Protein AF-A0A091L9E6-F1 (afdb_monomer_lite)

Organism: Cathartes aura (NCBI:txid43455)

Radius of gyration: 18.53 Å; chains: 1; bounding box: 41×31×50 Å

pLDDT: mean 89.48, std 9.07, range [53.62, 97.25]

Foldseek 3Di:
DDLDWDDPDLQDTDGDLVNQQPPVNCVVSVAQEDEAADQDRDGHPPPSYHYDYNHDDPDPPDPPVVCPVVVVVVSVVSVVVSVPDVVVLVVQLVCCCPPVVDDSVVSNVVD

Secondary structure (DSSP, 8-state):
----EEESSSS-EEE-TTGGG-HHHHHHTT--EEEE-SSSPPPPS-TT-EEEE----S-TTS--GGGHHHHHHHHHHHHHHHT--THHHHHHHHHHHHHH---HHHHHHT-

Sequence (111 aa):
PMLQLCKVTASLLISNARAARNEDLLAREGVTFCVNVTRQQPFPGLQQVRGIRVPVFDDPAEDLYRYFEQCSDAIEEAVKSARGSHLLPAICTAYLMKHRKLPLKDAFEVL

Structure (mmCIF, N/CA/C/O backbone):
data_AF-A0A091L9E6-F1
#
_entry.id   AF-A0A091L9E6-F1
#
loop_
_atom_site.group_PDB
_atom_site.id
_atom_site.type_symbol
_atom_site.label_atom_id
_atom_site.label_alt_id
_atom_site.label_comp_id
_atom_site.label_asym_id
_atom_site.label_entity_id
_atom_site.label_seq_id
_atom_site.pdbx_PDB_ins_code
_atom_site.Cartn_x
_atom_site.Cartn_y
_atom_site.Cartn_z
_atom_site.occupancy
_atom_site.B_iso_or_equiv
_atom_site.auth_seq_id
_atom_site.auth_comp_id
_atom_site.auth_asym_id
_atom_site.auth_atom_id
_atom_site.pdbx_PDB_model_num
ATOM 1 N N . PRO A 1 1 ? 10.256 -20.779 -3.878 1.00 53.62 1 PRO A N 1
ATOM 2 C CA . PRO A 1 1 ? 10.263 -19.361 -3.442 1.00 53.62 1 PRO A CA 1
ATOM 3 C C . PRO A 1 1 ? 9.013 -19.033 -2.612 1.00 53.62 1 PRO A C 1
ATOM 5 O O . PRO A 1 1 ? 7.899 -19.270 -3.075 1.00 53.62 1 PRO A O 1
ATOM 8 N N . MET A 1 2 ? 9.206 -18.574 -1.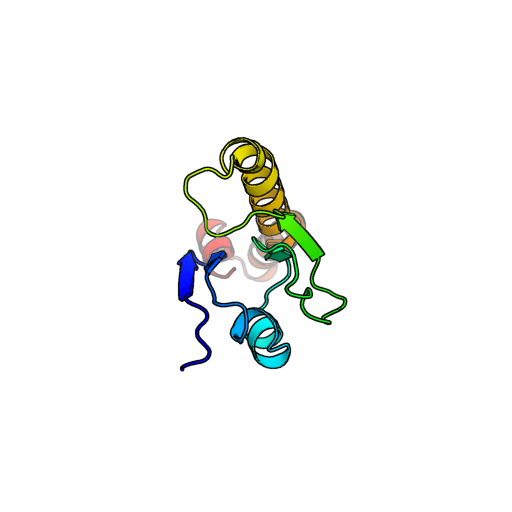375 1.00 55.84 2 MET A N 1
ATOM 9 C CA . MET A 1 2 ? 8.133 -18.345 -0.401 1.00 55.84 2 MET A CA 1
ATOM 10 C C . MET A 1 2 ? 7.176 -17.224 -0.846 1.00 55.84 2 MET A C 1
ATOM 12 O O . MET A 1 2 ? 7.591 -16.213 -1.415 1.00 55.84 2 MET A O 1
ATOM 16 N N . LEU A 1 3 ? 5.879 -17.425 -0.603 1.00 66.56 3 LEU A N 1
ATOM 17 C CA . LEU A 1 3 ? 4.857 -16.379 -0.668 1.00 66.56 3 LEU A CA 1
ATOM 18 C C . LEU A 1 3 ? 5.048 -15.491 0.563 1.00 66.56 3 LEU A C 1
ATOM 20 O O . LEU A 1 3 ? 4.734 -15.924 1.668 1.00 66.56 3 LEU A O 1
ATOM 24 N N . GLN A 1 4 ? 5.606 -14.294 0.394 1.00 80.38 4 GLN A N 1
ATOM 25 C CA . GLN A 1 4 ? 5.915 -13.419 1.520 1.00 80.38 4 GLN A CA 1
ATOM 26 C C . GLN A 1 4 ? 5.322 -12.028 1.299 1.00 80.38 4 GLN A C 1
ATOM 28 O O . GLN A 1 4 ? 5.623 -11.360 0.307 1.00 80.38 4 GLN A O 1
ATOM 33 N N . LEU A 1 5 ? 4.471 -11.625 2.242 1.00 88.56 5 LEU A N 1
ATOM 34 C CA . LEU A 1 5 ? 4.166 -10.232 2.538 1.00 88.56 5 LEU A CA 1
ATOM 35 C C . LEU A 1 5 ? 5.045 -9.830 3.727 1.00 88.56 5 LEU A C 1
ATOM 37 O O . LEU A 1 5 ? 5.012 -10.477 4.774 1.00 88.56 5 LEU A O 1
ATOM 41 N N . CYS A 1 6 ? 5.844 -8.786 3.562 1.00 93.50 6 CYS A N 1
ATOM 42 C CA . CYS A 1 6 ? 6.688 -8.215 4.603 1.00 93.50 6 CYS A CA 1
ATOM 43 C C . CYS A 1 6 ? 6.023 -6.954 5.148 1.00 93.50 6 CYS A C 1
ATOM 45 O O . CYS A 1 6 ? 5.760 -6.029 4.382 1.00 93.50 6 CYS A O 1
ATOM 47 N N . LYS A 1 7 ? 5.777 -6.892 6.459 1.00 93.62 7 LYS A N 1
ATOM 48 C CA . LYS A 1 7 ? 5.266 -5.680 7.115 1.00 93.62 7 LYS A CA 1
ATOM 49 C C . LYS A 1 7 ? 6.382 -4.642 7.209 1.00 93.62 7 LYS A C 1
ATOM 51 O O . LYS A 1 7 ? 7.433 -4.925 7.774 1.00 93.62 7 LYS A O 1
ATOM 56 N N . VAL A 1 8 ? 6.138 -3.458 6.656 1.00 94.44 8 VAL A N 1
ATOM 57 C CA . VAL A 1 8 ? 6.986 -2.266 6.824 1.00 94.44 8 VAL A CA 1
ATOM 58 C C . VAL A 1 8 ? 6.459 -1.433 7.987 1.00 94.44 8 VAL A C 1
ATOM 60 O O . VAL A 1 8 ? 7.222 -0.965 8.824 1.00 94.44 8 VAL A O 1
ATOM 63 N N . THR A 1 9 ? 5.134 -1.298 8.065 1.00 92.56 9 THR A N 1
ATOM 64 C CA . THR A 1 9 ? 4.410 -0.686 9.184 1.00 92.56 9 THR A CA 1
ATOM 65 C C . THR A 1 9 ? 3.159 -1.514 9.494 1.00 92.56 9 THR A C 1
ATOM 67 O O . THR A 1 9 ? 2.908 -2.538 8.856 1.00 92.56 9 THR A O 1
ATOM 70 N N . ALA A 1 10 ? 2.339 -1.069 10.450 1.00 89.44 10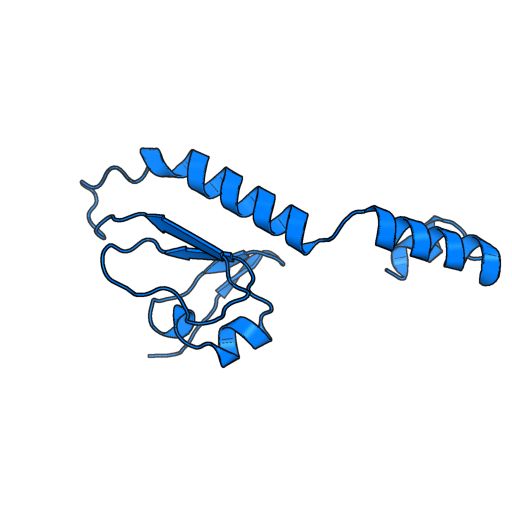 ALA A N 1
ATOM 71 C CA . ALA A 1 10 ? 1.050 -1.702 10.738 1.00 89.44 10 ALA A CA 1
ATOM 72 C C . ALA A 1 10 ? 0.074 -1.688 9.542 1.00 89.44 10 ALA A C 1
ATOM 74 O O . ALA A 1 10 ? -0.776 -2.568 9.449 1.00 89.44 10 ALA A O 1
ATOM 75 N N . SER A 1 11 ? 0.203 -0.717 8.629 1.00 92.19 11 SER A N 1
ATOM 76 C CA . SER A 1 11 ? -0.706 -0.524 7.486 1.00 92.19 11 SER A CA 1
ATOM 77 C C . SER A 1 11 ? -0.013 -0.621 6.121 1.00 92.19 11 SER A C 1
ATOM 79 O O . SER A 1 11 ? -0.662 -0.405 5.102 1.00 92.19 11 SER A O 1
ATOM 81 N N . LEU A 1 12 ? 1.288 -0.933 6.081 1.00 94.75 12 LEU A N 1
ATOM 82 C CA . LEU A 1 12 ? 2.075 -0.993 4.848 1.00 94.75 12 LEU A CA 1
ATOM 83 C C . LEU A 1 12 ? 2.830 -2.318 4.736 1.00 94.75 12 LEU A C 1
ATOM 85 O O . LEU A 1 12 ? 3.581 -2.702 5.637 1.00 94.75 12 LEU A O 1
ATOM 89 N N . LEU A 1 13 ? 2.656 -2.986 3.597 1.00 95.44 13 LEU A N 1
ATOM 90 C CA . LEU A 1 13 ? 3.251 -4.282 3.281 1.00 95.44 13 LEU A CA 1
ATOM 91 C C . LEU A 1 13 ? 4.024 -4.193 1.958 1.00 95.44 13 LEU A C 1
ATOM 93 O O . LEU A 1 13 ? 3.591 -3.516 1.029 1.00 95.44 13 LEU A O 1
ATOM 97 N N . ILE A 1 14 ? 5.130 -4.927 1.849 1.00 95.00 14 ILE A N 1
ATOM 98 C CA . ILE A 1 14 ? 5.884 -5.131 0.603 1.00 95.00 14 ILE A CA 1
ATOM 99 C C . ILE A 1 14 ? 5.823 -6.609 0.231 1.00 95.00 14 ILE A C 1
ATOM 101 O O . ILE A 1 14 ? 5.890 -7.480 1.097 1.00 95.00 14 ILE A O 1
ATOM 105 N N . SER A 1 15 ? 5.698 -6.917 -1.058 1.00 93.38 15 SER A N 1
ATOM 106 C CA . SER A 1 15 ? 5.692 -8.300 -1.534 1.00 93.38 15 SER A CA 1
ATOM 107 C C . SER A 1 15 ? 6.224 -8.442 -2.949 1.00 93.38 15 SER A C 1
ATOM 109 O O . SER A 1 15 ? 6.409 -7.464 -3.668 1.00 93.38 15 SER A O 1
ATOM 111 N N . ASN A 1 16 ? 6.446 -9.692 -3.352 1.00 91.12 16 ASN A N 1
ATOM 112 C CA . ASN A 1 16 ? 6.693 -10.034 -4.746 1.00 91.12 16 ASN A CA 1
ATOM 113 C C . ASN A 1 16 ? 5.377 -10.220 -5.527 1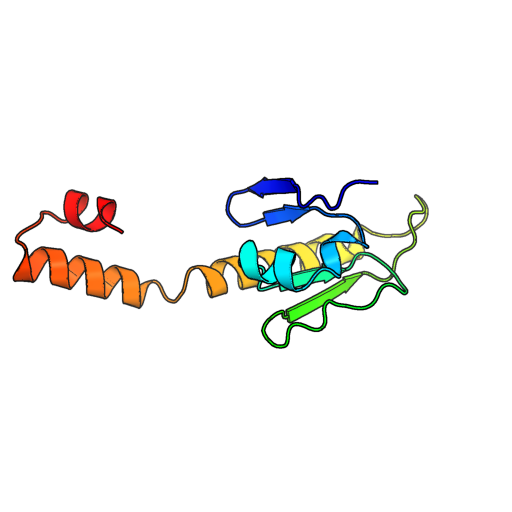.00 91.12 16 ASN A C 1
ATOM 115 O O . ASN A 1 16 ? 4.305 -10.434 -4.958 1.00 91.12 16 ASN A O 1
ATOM 119 N N . ALA A 1 17 ? 5.478 -10.251 -6.858 1.00 88.31 17 ALA A N 1
ATOM 120 C CA . ALA A 1 17 ? 4.332 -10.415 -7.756 1.00 88.31 17 ALA A CA 1
ATOM 121 C C . ALA A 1 17 ? 3.547 -11.732 -7.572 1.00 88.31 17 ALA A C 1
ATOM 123 O O . ALA A 1 17 ? 2.421 -11.861 -8.050 1.00 88.31 17 ALA A O 1
ATOM 124 N N . ARG A 1 18 ? 4.125 -12.751 -6.921 1.00 89.81 18 ARG A N 1
ATOM 125 C CA . ARG A 1 18 ? 3.421 -14.010 -6.639 1.00 89.81 18 ARG A CA 1
ATOM 126 C C . ARG A 1 18 ? 2.510 -13.863 -5.421 1.00 89.81 18 ARG A C 1
ATOM 128 O O . ARG A 1 18 ? 1.360 -14.277 -5.483 1.00 89.81 18 ARG A O 1
ATOM 135 N N . ALA A 1 19 ? 3.012 -13.270 -4.341 1.00 91.81 19 ALA A N 1
ATOM 136 C CA . ALA A 1 19 ? 2.235 -12.996 -3.135 1.00 91.81 19 ALA A CA 1
ATOM 137 C C . ALA A 1 19 ? 1.159 -11.929 -3.383 1.00 91.81 19 ALA A C 1
ATOM 139 O O . ALA A 1 19 ? 0.027 -12.111 -2.952 1.00 91.81 19 ALA A O 1
ATOM 140 N N . ALA A 1 20 ? 1.464 -10.904 -4.185 1.00 90.50 20 ALA A N 1
ATOM 141 C CA . ALA A 1 20 ? 0.508 -9.876 -4.602 1.00 90.50 20 ALA A CA 1
ATOM 142 C C . ALA A 1 20 ? -0.651 -10.391 -5.483 1.00 90.50 20 ALA A C 1
ATOM 144 O O . ALA A 1 20 ? -1.563 -9.634 -5.789 1.00 90.50 20 ALA A O 1
ATOM 145 N N . ARG A 1 21 ? -0.631 -11.659 -5.914 1.00 89.50 21 ARG A N 1
ATOM 146 C CA . ARG A 1 21 ? -1.733 -12.303 -6.653 1.00 89.50 21 ARG A CA 1
ATOM 147 C C . ARG A 1 21 ? -2.459 -13.373 -5.842 1.00 89.50 21 ARG A C 1
ATOM 149 O O . ARG A 1 21 ? -3.377 -14.000 -6.352 1.00 89.50 21 ARG A O 1
ATOM 156 N N . ASN A 1 22 ? -2.032 -13.619 -4.606 1.00 91.81 22 ASN A N 1
ATOM 157 C CA . ASN A 1 22 ? -2.691 -14.576 -3.732 1.00 91.81 22 ASN A CA 1
ATOM 158 C C . ASN A 1 22 ? -3.811 -13.859 -2.969 1.00 91.81 22 ASN A C 1
ATOM 160 O O . ASN A 1 22 ? -3.563 -13.183 -1.975 1.00 91.81 22 ASN A O 1
ATOM 164 N N . GLU A 1 23 ? -5.033 -13.991 -3.468 1.00 92.50 23 GLU A N 1
ATOM 165 C CA . GLU A 1 23 ? -6.210 -13.293 -2.947 1.00 92.50 23 GLU A CA 1
ATOM 166 C C . GLU A 1 23 ? -6.521 -13.669 -1.496 1.00 92.50 23 GLU A C 1
ATOM 168 O O . GLU A 1 23 ? -6.775 -12.779 -0.689 1.00 92.50 23 GLU A O 1
ATOM 173 N N . ASP A 1 24 ? -6.392 -14.947 -1.130 1.00 91.94 24 ASP A N 1
ATOM 174 C CA . ASP A 1 24 ? -6.597 -15.411 0.248 1.00 91.94 24 ASP A CA 1
ATOM 175 C C . ASP A 1 24 ? -5.605 -14.756 1.214 1.00 91.94 24 ASP A C 1
ATOM 177 O O . ASP A 1 24 ? -5.961 -14.321 2.310 1.00 91.94 24 ASP A O 1
ATOM 181 N N . LEU A 1 25 ? -4.340 -14.658 0.797 1.00 92.81 25 LEU A N 1
ATOM 182 C CA . LEU A 1 25 ? -3.284 -14.028 1.580 1.00 92.81 25 LEU A CA 1
ATOM 183 C C . LEU A 1 25 ? -3.540 -12.523 1.749 1.00 92.81 25 LEU A C 1
ATOM 185 O O . LEU A 1 25 ? -3.388 -12.000 2.851 1.00 92.81 25 LEU A O 1
ATOM 189 N N . LEU A 1 26 ? -3.940 -11.835 0.680 1.00 93.12 26 LEU A N 1
ATOM 190 C CA . LEU A 1 26 ? -4.244 -10.404 0.714 1.00 93.12 26 LEU A CA 1
ATOM 191 C C . LEU A 1 26 ? -5.487 -10.101 1.554 1.00 93.12 26 LEU A C 1
ATOM 193 O O . LEU A 1 26 ? -5.472 -9.153 2.337 1.00 93.12 26 LEU A O 1
ATOM 197 N N . ALA A 1 27 ? -6.535 -10.919 1.434 1.00 91.56 27 ALA A N 1
ATOM 198 C CA . ALA A 1 27 ? -7.745 -10.798 2.236 1.00 91.56 27 ALA A CA 1
ATOM 199 C C . ALA A 1 27 ? -7.451 -11.031 3.723 1.00 91.56 27 ALA A C 1
ATOM 201 O O . ALA A 1 27 ? -7.898 -10.254 4.565 1.00 91.56 27 ALA A O 1
ATOM 202 N N . ARG A 1 28 ? -6.640 -12.047 4.051 1.00 91.44 28 ARG A N 1
ATOM 203 C CA . ARG A 1 28 ? -6.235 -12.340 5.432 1.00 91.44 28 ARG A CA 1
ATOM 204 C C . ARG A 1 28 ? -5.437 -11.206 6.071 1.00 91.44 28 ARG A C 1
ATOM 206 O O . ARG A 1 28 ? -5.631 -10.930 7.249 1.00 91.44 28 ARG A O 1
ATOM 213 N N . GLU A 1 29 ? -4.553 -10.554 5.318 1.00 91.50 29 GLU A N 1
ATOM 214 C CA . GLU A 1 29 ? -3.797 -9.390 5.809 1.00 91.50 29 GLU A CA 1
ATOM 215 C C . GLU A 1 29 ? -4.588 -8.071 5.714 1.00 91.50 29 GLU A C 1
ATOM 217 O O . GLU A 1 29 ? -4.048 -7.015 6.034 1.00 91.50 29 GLU A O 1
ATOM 222 N N . GLY A 1 30 ? -5.856 -8.105 5.284 1.00 91.44 30 GLY A N 1
ATOM 223 C CA . GLY A 1 30 ? -6.710 -6.918 5.212 1.00 91.44 30 GLY A CA 1
ATOM 224 C C . GLY A 1 30 ? -6.239 -5.883 4.189 1.00 91.44 30 GLY A C 1
ATOM 225 O O . GLY A 1 30 ? -6.437 -4.685 4.388 1.00 91.44 30 GLY A O 1
ATOM 226 N N . VAL A 1 31 ? -5.593 -6.315 3.103 1.00 93.50 31 VAL A N 1
ATOM 227 C CA . VAL A 1 31 ? -5.131 -5.407 2.047 1.00 93.50 31 VAL A CA 1
ATOM 228 C C . VAL A 1 31 ? -6.337 -4.791 1.337 1.00 93.50 31 VAL A C 1
ATOM 230 O O . VAL A 1 31 ? -7.215 -5.501 0.855 1.00 93.50 31 VAL A O 1
ATOM 233 N N . THR A 1 32 ? -6.360 -3.461 1.247 1.00 93.81 32 THR A N 1
ATOM 234 C CA . THR A 1 32 ? -7.435 -2.674 0.605 1.00 93.81 32 THR A CA 1
ATOM 235 C C . THR A 1 32 ? -6.934 -1.803 -0.550 1.00 93.81 32 THR A C 1
ATOM 237 O O . THR A 1 32 ? -7.728 -1.282 -1.337 1.00 93.81 32 THR A O 1
ATOM 240 N N . PHE A 1 33 ? -5.615 -1.652 -0.676 1.00 95.62 33 PHE A N 1
ATOM 241 C CA . PHE A 1 33 ? -4.974 -0.859 -1.715 1.00 95.62 33 PHE A CA 1
ATOM 242 C C . PHE A 1 33 ? -3.660 -1.504 -2.172 1.00 95.62 33 PHE A C 1
ATOM 244 O O . PHE A 1 33 ? -2.903 -2.022 -1.353 1.00 95.62 33 PHE A O 1
ATOM 251 N N . CYS A 1 34 ? -3.383 -1.475 -3.477 1.00 95.88 34 CYS A N 1
ATOM 252 C CA . CYS A 1 34 ? -2.196 -2.075 -4.082 1.00 95.88 34 CYS A CA 1
ATOM 253 C C . CYS A 1 34 ? -1.465 -1.082 -4.998 1.00 95.88 34 CYS A C 1
ATOM 255 O O . CYS A 1 34 ? -2.031 -0.585 -5.973 1.00 95.88 34 CYS A O 1
ATOM 257 N N . VAL A 1 35 ? -0.179 -0.849 -4.729 1.00 96.69 35 VAL A N 1
ATOM 258 C CA . VAL A 1 35 ? 0.731 -0.173 -5.664 1.00 96.69 35 VAL A CA 1
ATOM 259 C C . VAL A 1 35 ? 1.472 -1.240 -6.462 1.00 96.69 35 VAL A C 1
ATOM 261 O O . VAL A 1 35 ? 2.278 -1.992 -5.917 1.00 96.69 35 VAL A O 1
ATOM 264 N N . ASN A 1 36 ? 1.194 -1.325 -7.761 1.00 95.56 36 ASN A N 1
ATOM 265 C CA . ASN A 1 36 ? 1.809 -2.300 -8.655 1.00 95.56 36 ASN A CA 1
ATOM 266 C C . ASN A 1 36 ? 2.923 -1.641 -9.473 1.00 95.56 36 ASN A C 1
ATOM 268 O O . ASN A 1 36 ? 2.657 -1.004 -10.493 1.00 95.56 36 ASN A O 1
ATOM 272 N N . VAL A 1 37 ? 4.169 -1.818 -9.034 1.00 95.25 37 VAL A N 1
ATOM 273 C CA . VAL A 1 37 ? 5.371 -1.262 -9.681 1.00 95.25 37 VAL A CA 1
ATOM 274 C C . VAL A 1 37 ? 5.877 -2.197 -10.780 1.00 95.25 37 VAL A C 1
ATOM 276 O O . VAL A 1 37 ? 7.001 -2.685 -10.754 1.00 95.25 37 VAL A O 1
ATOM 279 N N . THR A 1 38 ? 4.994 -2.538 -11.720 1.00 92.50 38 THR A N 1
ATOM 280 C CA . THR A 1 38 ? 5.343 -3.342 -12.893 1.00 92.50 38 THR A CA 1
ATOM 281 C C . THR A 1 38 ? 4.529 -2.917 -14.108 1.00 92.50 38 THR A C 1
ATOM 283 O O . THR A 1 38 ? 3.388 -2.450 -14.004 1.00 92.50 38 THR A O 1
ATOM 286 N N . ARG A 1 39 ? 5.066 -3.181 -15.301 1.00 92.38 39 ARG A N 1
ATOM 287 C CA . ARG A 1 39 ? 4.343 -2.954 -16.560 1.00 92.38 39 ARG A CA 1
ATOM 288 C C . ARG A 1 39 ? 3.232 -3.969 -16.824 1.00 92.38 39 ARG A C 1
ATOM 290 O O . ARG A 1 39 ? 2.179 -3.590 -17.321 1.00 92.38 39 ARG A O 1
ATOM 297 N N . GLN A 1 40 ? 3.465 -5.243 -16.504 1.00 90.44 40 GLN A N 1
ATOM 298 C CA . GLN A 1 40 ? 2.640 -6.344 -17.021 1.00 90.44 40 GLN A CA 1
ATOM 299 C C . GLN A 1 40 ? 1.986 -7.229 -15.958 1.00 90.44 40 GLN A C 1
ATOM 301 O O . GLN A 1 40 ? 1.076 -7.982 -16.298 1.00 90.44 40 GLN A O 1
ATOM 306 N N . GLN A 1 41 ? 2.398 -7.177 -14.683 1.00 91.06 41 GLN A N 1
ATOM 307 C CA . GLN A 1 41 ? 1.755 -8.041 -13.686 1.00 91.06 41 GLN A CA 1
ATOM 308 C C . GLN A 1 41 ? 0.313 -7.581 -13.466 1.00 91.06 41 GLN A C 1
ATOM 310 O O . GLN A 1 41 ? 0.098 -6.379 -13.283 1.00 91.06 41 GLN A O 1
ATOM 315 N N . PRO A 1 42 ? -0.677 -8.484 -13.460 1.00 90.69 42 PRO A N 1
ATOM 316 C CA . PRO A 1 42 ? -2.058 -8.109 -13.196 1.00 90.69 42 PRO A CA 1
ATOM 317 C C . PRO A 1 42 ? -2.220 -7.616 -11.752 1.00 90.69 42 PRO A C 1
ATOM 319 O O . PRO A 1 42 ? -1.393 -7.905 -10.885 1.00 90.69 42 PRO A O 1
ATOM 322 N N . PHE A 1 43 ? -3.284 -6.856 -11.507 1.00 90.75 43 PHE A N 1
ATOM 323 C CA . PHE A 1 43 ? -3.735 -6.593 -10.141 1.00 90.75 43 PHE A CA 1
ATOM 324 C C . PHE A 1 43 ? -4.355 -7.861 -9.531 1.00 90.75 43 PHE A C 1
ATOM 326 O O . PHE A 1 43 ? -4.764 -8.751 -10.283 1.00 90.75 43 PHE A O 1
ATOM 333 N N . PRO A 1 44 ? -4.429 -7.956 -8.192 1.00 88.31 44 PRO A N 1
ATOM 334 C CA . PRO A 1 44 ? -5.252 -8.972 -7.547 1.00 88.31 44 PRO A CA 1
ATOM 335 C C . PRO A 1 44 ? -6.715 -8.846 -7.999 1.00 88.31 44 PRO A C 1
ATOM 337 O O . PRO A 1 44 ? -7.197 -7.732 -8.200 1.00 88.31 44 PRO A O 1
ATOM 340 N N . GLY A 1 45 ? -7.433 -9.964 -8.133 1.00 86.50 45 GLY A N 1
ATOM 341 C CA . GLY A 1 45 ? -8.843 -9.989 -8.546 1.00 86.50 45 GLY A CA 1
ATOM 342 C C . GLY A 1 45 ? -9.839 -9.660 -7.428 1.00 86.50 45 GLY A C 1
ATOM 343 O O . GLY A 1 45 ? -11.047 -9.788 -7.618 1.00 86.50 45 GLY A O 1
ATOM 344 N N . LEU A 1 46 ? -9.356 -9.208 -6.268 1.00 85.31 46 LEU A N 1
ATOM 345 C CA . LEU A 1 46 ? -10.187 -8.789 -5.142 1.00 85.31 46 LEU A CA 1
ATOM 346 C C . LEU A 1 46 ? -10.916 -7.478 -5.462 1.00 85.31 46 LEU A C 1
ATOM 348 O O . LEU A 1 46 ? -10.288 -6.424 -5.544 1.00 85.31 46 LEU A O 1
ATOM 352 N N . GLN A 1 47 ? -12.248 -7.519 -5.575 1.00 81.81 47 GLN A N 1
ATOM 353 C CA . GLN A 1 47 ? -13.055 -6.338 -5.921 1.00 81.81 47 GLN A CA 1
ATOM 354 C C . GLN A 1 47 ? -12.918 -5.177 -4.928 1.00 81.81 47 GLN A C 1
ATOM 356 O O . GLN A 1 47 ? -13.059 -4.017 -5.308 1.00 81.81 47 GLN A O 1
ATOM 361 N N . GLN A 1 48 ? -12.630 -5.472 -3.660 1.00 82.19 48 GLN A N 1
ATOM 362 C CA . GLN A 1 48 ? -12.422 -4.466 -2.622 1.00 82.19 48 GLN A CA 1
ATOM 363 C C . GLN A 1 48 ? -11.040 -3.797 -2.678 1.00 82.19 48 GLN A C 1
ATOM 365 O O . GLN A 1 48 ? -10.827 -2.790 -2.002 1.00 82.19 48 GLN A O 1
ATOM 370 N N . VAL A 1 49 ? -10.091 -4.348 -3.445 1.00 90.62 49 VAL A N 1
ATOM 371 C CA . VAL A 1 49 ? -8.728 -3.820 -3.536 1.00 90.62 49 VAL A CA 1
ATOM 372 C C . VAL A 1 49 ? -8.650 -2.810 -4.669 1.00 90.62 49 VAL A C 1
ATOM 374 O O . VAL A 1 49 ? -8.703 -3.149 -5.849 1.00 90.62 49 VAL A O 1
ATOM 377 N N . ARG A 1 50 ? -8.470 -1.542 -4.303 1.00 92.94 50 ARG A N 1
ATOM 378 C CA . ARG A 1 50 ? -8.129 -0.481 -5.259 1.00 92.94 50 ARG A CA 1
ATOM 379 C C . ARG A 1 50 ? -6.633 -0.523 -5.564 1.00 92.94 50 ARG A C 1
ATOM 381 O O . ARG A 1 50 ? -5.857 -1.112 -4.815 1.00 92.94 50 ARG A O 1
ATOM 388 N N . GLY A 1 51 ? -6.186 0.127 -6.631 1.00 93.25 51 GLY A N 1
ATOM 389 C CA . GLY A 1 51 ? -4.753 0.186 -6.886 1.00 93.25 51 GLY A CA 1
ATOM 390 C C . GLY A 1 51 ? -4.325 1.169 -7.953 1.00 93.25 51 GLY A C 1
ATOM 391 O O . GLY A 1 51 ? -5.131 1.649 -8.748 1.00 93.25 51 GLY A O 1
ATOM 392 N N . ILE A 1 52 ? -3.025 1.441 -7.952 1.00 95.56 52 ILE A N 1
ATOM 393 C CA . ILE A 1 52 ? -2.336 2.256 -8.952 1.00 95.56 52 ILE A CA 1
ATOM 394 C C . ILE A 1 52 ? -1.197 1.449 -9.562 1.00 95.56 52 ILE A C 1
ATOM 396 O O . ILE A 1 52 ? -0.568 0.625 -8.893 1.00 95.56 52 ILE A O 1
ATOM 400 N N . ARG A 1 53 ? -0.952 1.650 -10.858 1.00 95.81 53 ARG A N 1
ATOM 401 C CA . ARG A 1 53 ? 0.157 1.014 -11.571 1.00 95.81 53 ARG A CA 1
ATOM 402 C C . ARG A 1 53 ? 1.254 2.037 -11.804 1.00 95.81 53 ARG A C 1
ATOM 404 O O . ARG A 1 53 ? 0.984 3.098 -12.354 1.00 95.81 53 ARG A O 1
ATOM 411 N N . VAL A 1 54 ? 2.480 1.654 -11.476 1.00 96.69 54 VAL A N 1
ATOM 412 C CA . VAL A 1 54 ? 3.703 2.368 -11.839 1.00 96.69 54 VAL A CA 1
ATOM 413 C C . VAL A 1 54 ? 4.408 1.534 -12.917 1.00 96.69 54 VAL A C 1
ATOM 415 O O . VAL A 1 54 ? 5.037 0.523 -12.596 1.00 96.69 54 VAL A O 1
ATOM 418 N N . PRO A 1 55 ? 4.232 1.862 -14.212 1.00 95.31 55 PRO A N 1
ATOM 419 C CA . PRO A 1 55 ? 4.633 1.003 -15.323 1.00 95.31 55 PRO A CA 1
ATOM 420 C C . PRO A 1 55 ? 6.121 1.168 -15.675 1.00 95.31 55 PRO A C 1
ATOM 422 O O . PRO A 1 55 ? 6.466 1.533 -16.797 1.00 95.31 55 PRO A O 1
ATOM 425 N N . VAL A 1 56 ? 7.005 0.861 -14.732 1.00 94.00 56 VAL A N 1
ATOM 426 C CA . VAL A 1 56 ? 8.465 0.905 -14.918 1.00 94.00 56 VAL A CA 1
ATOM 427 C C . VAL A 1 56 ? 9.055 -0.501 -15.032 1.00 94.00 56 VAL A C 1
ATOM 429 O O . VAL A 1 56 ? 8.447 -1.484 -14.592 1.00 94.00 56 VAL A O 1
ATOM 432 N N . PHE A 1 57 ? 10.222 -0.604 -15.659 1.00 91.88 57 PHE A N 1
ATOM 433 C CA . PHE A 1 57 ? 11.110 -1.751 -15.510 1.00 91.88 57 PHE A CA 1
ATOM 434 C C . PHE A 1 57 ? 11.946 -1.648 -14.232 1.00 91.88 57 PHE A C 1
ATOM 436 O O . PHE A 1 57 ? 12.089 -0.579 -13.645 1.00 91.88 57 PHE A O 1
ATOM 443 N N . ASP A 1 58 ? 12.509 -2.781 -13.823 1.00 89.25 58 ASP A N 1
ATOM 444 C CA . ASP A 1 58 ? 13.572 -2.822 -12.819 1.00 89.25 58 ASP A CA 1
ATOM 445 C C . ASP A 1 58 ? 14.899 -2.446 -13.496 1.00 89.25 58 ASP A C 1
ATOM 447 O O . ASP A 1 58 ? 15.738 -3.295 -13.794 1.00 89.25 58 ASP A O 1
ATOM 451 N N . ASP A 1 59 ? 15.005 -1.173 -13.877 1.00 92.19 59 ASP A N 1
ATOM 452 C CA . ASP A 1 59 ? 16.136 -0.596 -14.598 1.00 92.19 59 ASP A CA 1
ATOM 453 C C . ASP A 1 59 ? 16.495 0.753 -13.952 1.00 92.19 59 ASP A C 1
ATOM 455 O O . ASP A 1 59 ? 15.610 1.597 -13.787 1.00 92.19 59 ASP A O 1
ATOM 459 N N . PRO A 1 60 ? 17.766 1.000 -13.582 1.00 91.06 60 PRO A N 1
ATOM 460 C CA . PRO A 1 60 ? 18.184 2.275 -12.996 1.00 91.06 60 PRO A CA 1
ATOM 461 C C . PRO A 1 60 ? 17.988 3.490 -13.921 1.00 91.06 60 PRO A C 1
ATOM 463 O O . PRO A 1 60 ? 18.048 4.620 -13.441 1.00 91.06 60 PRO A O 1
ATOM 466 N N . ALA A 1 61 ? 17.774 3.289 -15.225 1.00 94.06 61 ALA A N 1
ATOM 467 C CA . ALA A 1 61 ? 17.447 4.347 -16.177 1.00 94.06 61 ALA A CA 1
ATOM 468 C C . ALA A 1 61 ? 15.960 4.750 -16.162 1.00 94.06 61 ALA A C 1
ATOM 470 O O . ALA A 1 61 ? 15.603 5.767 -16.759 1.00 94.06 61 ALA A O 1
ATOM 471 N N . GLU A 1 62 ? 15.081 3.978 -15.513 1.00 94.75 62 GLU A N 1
ATOM 472 C CA . GLU A 1 62 ? 13.678 4.356 -15.350 1.00 94.75 62 GLU A CA 1
ATOM 473 C C . GLU A 1 62 ? 13.548 5.521 -14.366 1.00 94.75 62 GLU A C 1
ATOM 475 O O . GLU A 1 62 ? 14.027 5.480 -13.232 1.00 94.75 62 GLU A O 1
ATOM 480 N N . ASP A 1 63 ? 12.826 6.560 -14.783 1.00 93.88 63 ASP A N 1
ATOM 481 C CA . ASP A 1 63 ? 12.454 7.651 -13.891 1.00 93.88 63 ASP A CA 1
ATOM 482 C C . ASP A 1 63 ? 11.311 7.189 -12.979 1.00 93.88 63 ASP A C 1
ATOM 484 O O . ASP A 1 63 ? 10.122 7.337 -13.290 1.00 93.88 63 ASP A O 1
ATOM 488 N N . LEU A 1 64 ? 11.687 6.564 -11.862 1.00 94.38 64 LEU A N 1
ATOM 489 C CA . LEU A 1 64 ? 10.769 6.194 -10.789 1.00 94.38 64 LEU A CA 1
ATOM 490 C C . LEU A 1 64 ? 10.367 7.418 -9.945 1.00 94.38 64 LEU A C 1
ATOM 492 O O . LEU A 1 64 ? 9.279 7.436 -9.367 1.00 94.38 64 LEU A O 1
ATOM 496 N N . TYR A 1 65 ? 11.217 8.448 -9.905 1.00 95.38 65 TYR A N 1
ATOM 497 C CA . TYR A 1 65 ? 11.053 9.618 -9.044 1.00 95.38 65 TYR A CA 1
ATOM 498 C C . TYR A 1 65 ? 9.755 10.372 -9.339 1.00 95.38 65 TYR A C 1
ATOM 500 O O . TYR A 1 65 ? 9.029 10.729 -8.411 1.00 95.38 65 TYR A O 1
ATOM 508 N N . ARG A 1 66 ? 9.385 10.512 -10.619 1.00 96.19 66 ARG A N 1
ATOM 509 C CA . ARG A 1 66 ? 8.116 11.143 -11.036 1.00 96.19 66 ARG A CA 1
ATOM 510 C C . ARG A 1 66 ? 6.846 10.513 -10.446 1.00 96.19 66 ARG A C 1
ATOM 512 O O . ARG A 1 66 ? 5.790 11.131 -10.510 1.00 96.19 66 ARG A O 1
ATOM 519 N N . TYR A 1 67 ? 6.916 9.293 -9.907 1.00 96.56 67 TYR A N 1
ATOM 520 C CA . TYR A 1 67 ? 5.769 8.598 -9.311 1.00 96.56 67 TYR A CA 1
ATOM 521 C C . TYR A 1 67 ? 5.710 8.701 -7.787 1.00 96.56 67 TYR A C 1
ATOM 523 O O . TYR A 1 67 ? 4.711 8.285 -7.201 1.00 96.56 67 TYR A O 1
ATOM 531 N N . PHE A 1 68 ? 6.757 9.210 -7.133 1.00 95.88 68 PHE A N 1
ATOM 532 C CA . PHE A 1 68 ? 6.864 9.187 -5.674 1.00 95.88 68 PHE A CA 1
ATOM 533 C C . PHE A 1 68 ? 5.741 9.962 -4.992 1.00 95.88 68 PHE A C 1
ATOM 535 O O . PHE A 1 68 ? 5.094 9.410 -4.107 1.00 95.88 68 PHE A O 1
ATOM 542 N N . GLU A 1 69 ? 5.473 11.190 -5.436 1.00 97.00 69 GLU A N 1
ATOM 543 C CA . GLU A 1 69 ? 4.418 12.035 -4.866 1.00 97.00 69 GLU A CA 1
ATOM 544 C C . GLU A 1 69 ? 3.043 11.369 -5.021 1.00 97.00 69 GLU A C 1
ATOM 546 O O . GLU A 1 69 ? 2.387 11.055 -4.030 1.00 97.00 69 GLU A O 1
ATOM 551 N N . GLN A 1 70 ? 2.674 10.997 -6.252 1.00 96.50 70 GLN A N 1
ATOM 552 C CA . GLN A 1 70 ? 1.405 10.321 -6.534 1.00 96.50 70 GLN A CA 1
ATOM 553 C C . GLN A 1 70 ? 1.224 9.023 -5.726 1.00 96.50 70 GLN A C 1
ATOM 555 O O . GLN A 1 70 ? 0.127 8.741 -5.241 1.00 96.50 70 GLN A O 1
ATOM 560 N N . CYS A 1 71 ? 2.272 8.201 -5.603 1.00 97.25 71 CYS A N 1
ATOM 561 C CA . CYS A 1 71 ? 2.195 6.957 -4.839 1.00 97.25 71 CYS A CA 1
ATOM 562 C C . CYS A 1 71 ? 2.067 7.221 -3.341 1.00 97.25 71 CYS A C 1
ATOM 564 O O . CYS A 1 71 ? 1.281 6.547 -2.679 1.00 97.25 71 CYS A O 1
ATOM 566 N N . SER A 1 72 ? 2.822 8.188 -2.821 1.00 96.69 72 SER A N 1
ATOM 567 C CA . SER A 1 72 ? 2.782 8.584 -1.415 1.00 96.69 72 SER A CA 1
ATOM 568 C C . SER A 1 72 ? 1.386 9.064 -1.024 1.00 96.69 72 SER A C 1
ATOM 570 O O . SER A 1 72 ? 0.807 8.546 -0.070 1.00 96.69 72 SER A O 1
ATOM 572 N N . ASP A 1 73 ? 0.801 9.966 -1.811 1.00 97.00 73 ASP A N 1
ATOM 573 C CA . ASP A 1 73 ? -0.535 10.507 -1.552 1.00 97.00 73 ASP A CA 1
ATOM 574 C C . ASP A 1 73 ? -1.613 9.421 -1.619 1.00 97.00 73 ASP A C 1
ATOM 576 O O . ASP A 1 73 ? -2.486 9.341 -0.754 1.00 97.00 73 ASP A O 1
ATOM 580 N N . ALA A 1 74 ? -1.533 8.529 -2.611 1.00 96.38 74 ALA A N 1
ATOM 581 C CA . ALA A 1 74 ? -2.494 7.441 -2.752 1.00 96.38 74 ALA A CA 1
ATOM 582 C C . ALA A 1 74 ? -2.411 6.423 -1.599 1.00 96.38 74 ALA A C 1
ATOM 584 O O . ALA A 1 74 ? -3.442 5.911 -1.155 1.00 96.38 74 ALA A O 1
ATOM 585 N N . ILE A 1 75 ? -1.201 6.138 -1.102 1.00 95.25 75 ILE A N 1
ATOM 586 C CA . ILE A 1 75 ? -1.000 5.299 0.086 1.00 95.25 75 ILE A CA 1
ATOM 587 C C . ILE A 1 75 ? -1.598 5.984 1.318 1.00 95.25 75 ILE A C 1
ATOM 589 O O . ILE A 1 75 ? -2.345 5.344 2.057 1.00 95.25 75 ILE A O 1
ATOM 593 N N . GLU A 1 76 ? -1.316 7.269 1.531 1.00 94.81 76 GLU A N 1
ATOM 594 C CA . GLU A 1 76 ? -1.812 8.022 2.687 1.00 94.81 76 GLU A CA 1
ATOM 595 C C . GLU A 1 76 ? -3.348 8.078 2.712 1.00 94.81 76 GLU A C 1
ATOM 597 O O . GLU A 1 76 ? -3.976 7.780 3.731 1.00 94.81 76 GLU A O 1
ATOM 602 N N . GLU A 1 77 ? -3.980 8.365 1.574 1.00 93.44 77 GLU A N 1
ATOM 603 C CA . GLU A 1 77 ? -5.440 8.354 1.448 1.00 93.44 77 GLU A CA 1
ATOM 604 C C . GLU A 1 77 ? -6.038 6.960 1.695 1.00 93.44 77 GLU A C 1
ATOM 606 O O . GLU A 1 77 ? -7.068 6.827 2.366 1.00 93.44 77 GLU A O 1
ATOM 611 N N . ALA A 1 78 ? -5.382 5.895 1.224 1.00 92.69 78 ALA A N 1
ATOM 612 C CA . ALA A 1 78 ? -5.812 4.529 1.510 1.00 92.69 78 ALA A CA 1
ATOM 613 C C . ALA A 1 78 ? -5.721 4.196 3.009 1.00 92.69 78 ALA A C 1
ATOM 615 O O . ALA A 1 78 ? -6.656 3.610 3.559 1.00 92.69 78 ALA A O 1
ATOM 616 N N . VAL A 1 79 ? -4.645 4.609 3.686 1.00 90.50 79 VAL A N 1
ATOM 617 C CA . VAL A 1 79 ? -4.463 4.406 5.132 1.00 90.50 79 VAL A CA 1
ATOM 618 C C . VAL A 1 79 ? -5.519 5.165 5.935 1.00 90.50 79 VAL A C 1
ATOM 620 O O . VAL A 1 79 ? -6.135 4.583 6.832 1.00 90.50 79 VAL A O 1
ATOM 623 N N . LYS A 1 80 ? -5.791 6.432 5.602 1.00 87.44 80 LYS A N 1
ATOM 624 C CA . LYS A 1 80 ? -6.862 7.218 6.240 1.00 87.44 80 LYS A CA 1
ATOM 625 C C . LYS A 1 80 ? -8.230 6.575 6.035 1.00 87.44 80 LYS A C 1
ATOM 627 O O . LYS A 1 80 ? -8.986 6.421 6.989 1.00 87.44 80 LYS A O 1
ATOM 632 N N . SER A 1 81 ? -8.530 6.146 4.810 1.00 82.62 81 SER A N 1
ATOM 633 C CA . SER A 1 81 ? -9.792 5.477 4.488 1.00 82.62 81 SER A CA 1
ATOM 634 C C . SER A 1 81 ? -9.951 4.147 5.232 1.00 82.62 81 SER A C 1
ATOM 636 O O . SER A 1 81 ? -11.064 3.816 5.635 1.00 82.62 81 SER A O 1
ATOM 638 N N . ALA A 1 82 ? -8.867 3.388 5.422 1.00 77.62 82 ALA A N 1
ATOM 639 C CA . ALA A 1 82 ? -8.882 2.107 6.130 1.00 77.62 82 ALA A CA 1
ATOM 640 C C . ALA A 1 82 ? -9.032 2.263 7.652 1.00 77.62 82 ALA A C 1
ATOM 642 O O . ALA A 1 82 ? -9.629 1.407 8.298 1.00 77.62 82 ALA A O 1
ATOM 643 N N . ARG A 1 83 ? -8.549 3.372 8.227 1.00 69.38 83 ARG A N 1
ATOM 644 C CA . ARG A 1 83 ? -8.767 3.724 9.643 1.00 69.38 83 ARG A CA 1
ATOM 645 C C . ARG A 1 83 ? -10.219 4.106 9.959 1.00 69.38 83 ARG A C 1
ATOM 647 O O . ARG A 1 83 ? -10.573 4.226 11.129 1.00 69.38 83 ARG A O 1
ATOM 654 N N . GLY A 1 84 ? -11.060 4.243 8.931 1.00 62.34 84 GLY A N 1
ATOM 655 C CA . GLY A 1 84 ? -12.447 4.667 9.055 1.00 62.34 84 GLY A CA 1
ATOM 656 C C . GLY A 1 84 ? -12.571 6.146 9.426 1.00 62.34 84 GLY A C 1
ATOM 657 O O . GLY A 1 84 ? -11.614 6.810 9.819 1.00 62.34 84 GLY A O 1
ATOM 658 N N . SER A 1 85 ? -13.786 6.682 9.306 1.00 60.78 85 SER A N 1
ATOM 659 C CA . SER A 1 85 ? -14.092 8.000 9.863 1.00 60.78 85 SER A CA 1
ATOM 660 C C . SER A 1 85 ? -13.838 7.968 11.370 1.00 60.78 85 SER A C 1
ATOM 662 O O . SER A 1 85 ? -14.429 7.146 12.074 1.00 60.78 85 SER A O 1
ATOM 664 N N . HIS A 1 86 ? -13.023 8.898 11.875 1.00 62.38 86 HIS A N 1
ATOM 665 C CA . HIS A 1 86 ? -12.793 9.114 13.311 1.00 62.38 86 HIS A CA 1
ATOM 666 C C . HIS A 1 86 ? -14.092 9.276 14.127 1.00 62.38 86 HIS A C 1
ATOM 668 O O . HIS A 1 86 ? -14.066 9.204 15.354 1.00 62.38 86 HIS A O 1
ATOM 674 N N . LEU A 1 87 ? -15.235 9.457 13.458 1.00 66.62 87 LEU A N 1
ATOM 675 C CA . LEU A 1 87 ? -16.555 9.527 14.061 1.00 66.62 87 LEU A CA 1
ATOM 676 C C . LEU A 1 87 ? -16.989 8.217 14.738 1.00 66.62 87 LEU A C 1
ATOM 678 O O . LEU A 1 87 ? -17.591 8.283 15.804 1.00 66.62 87 LEU A O 1
ATOM 682 N N . LEU A 1 88 ? -16.687 7.039 14.175 1.00 75.88 88 LEU A N 1
ATOM 683 C CA . LEU A 1 88 ? -17.099 5.771 14.797 1.00 75.88 88 LEU A CA 1
ATOM 684 C C . LEU A 1 88 ? -16.324 5.500 16.101 1.00 75.88 88 LEU A C 1
ATOM 686 O O . LEU A 1 88 ? -16.984 5.290 17.120 1.00 75.88 88 LEU A O 1
ATOM 690 N N . PRO A 1 89 ? -14.976 5.597 16.134 1.00 78.62 89 PRO A N 1
ATOM 691 C CA . PRO A 1 89 ? -14.228 5.571 17.389 1.00 78.62 89 PRO A CA 1
ATOM 692 C C . PRO A 1 89 ? -14.728 6.621 18.385 1.00 78.62 89 PRO A C 1
ATOM 694 O O . PRO A 1 89 ? -14.982 6.279 19.531 1.00 78.62 89 PRO A O 1
ATOM 697 N N . ALA A 1 90 ? -14.981 7.863 17.953 1.00 84.69 90 ALA A N 1
ATOM 698 C CA . ALA A 1 90 ? -15.480 8.914 18.842 1.00 84.69 90 ALA A CA 1
ATOM 699 C C . ALA A 1 90 ? -16.856 8.590 19.456 1.00 84.69 90 ALA A C 1
ATOM 701 O O . ALA A 1 90 ? -17.072 8.830 20.646 1.00 84.69 90 ALA A O 1
ATOM 702 N N . ILE A 1 91 ? -17.781 8.017 18.678 1.00 86.38 91 ILE A N 1
ATOM 703 C CA . ILE A 1 91 ? -19.088 7.563 19.176 1.00 86.38 91 ILE A CA 1
ATOM 704 C C . ILE A 1 91 ? -18.915 6.395 20.156 1.00 86.38 91 ILE A C 1
ATOM 706 O O . ILE A 1 91 ? 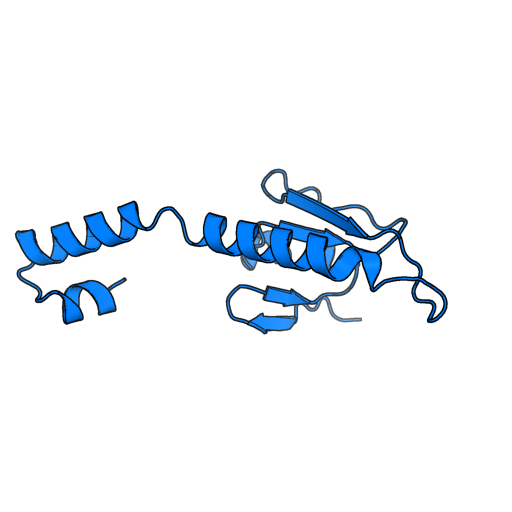-19.568 6.384 21.203 1.00 86.38 91 ILE A O 1
ATOM 710 N N . CYS A 1 92 ? -18.020 5.444 19.872 1.00 88.00 92 CYS A N 1
ATOM 711 C CA . CYS A 1 92 ? -17.709 4.347 20.790 1.00 88.00 92 CYS A CA 1
ATOM 712 C C . CYS A 1 92 ? -17.10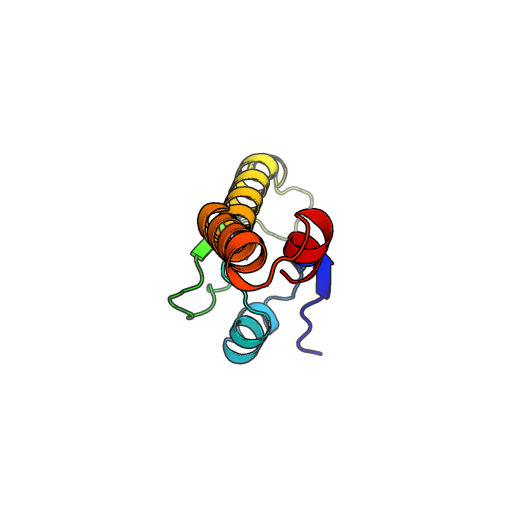2 4.866 22.103 1.00 88.00 92 CYS A C 1
ATOM 714 O O . CYS A 1 92 ? -17.567 4.481 23.177 1.00 88.00 92 CYS A O 1
ATOM 716 N N . THR A 1 93 ? -16.154 5.806 22.041 1.00 91.31 93 THR A N 1
ATOM 717 C CA . THR A 1 93 ? -15.595 6.486 23.217 1.00 91.31 93 THR A CA 1
ATOM 718 C C . THR A 1 93 ? -16.697 7.177 24.019 1.00 91.31 93 THR A C 1
ATOM 720 O O . THR A 1 93 ? -16.795 6.985 25.230 1.00 91.31 93 THR A O 1
ATOM 723 N N . ALA A 1 94 ? -17.593 7.921 23.359 1.00 92.75 94 ALA A N 1
ATOM 724 C CA . ALA A 1 94 ? -18.709 8.596 24.020 1.00 92.75 94 ALA A CA 1
ATOM 725 C C . ALA A 1 94 ? -19.681 7.608 24.692 1.00 92.75 94 ALA A C 1
ATOM 727 O O . ALA A 1 94 ? -20.145 7.861 25.807 1.00 92.75 94 ALA A O 1
ATOM 728 N N . TYR A 1 95 ? -19.967 6.465 24.060 1.00 94.00 95 TYR A N 1
ATOM 729 C CA . TYR A 1 95 ? -20.766 5.390 24.654 1.00 94.00 95 TYR A CA 1
ATOM 730 C C . TYR A 1 95 ? -20.094 4.810 25.906 1.00 94.00 95 TYR A C 1
ATOM 732 O O . TYR A 1 95 ? -20.749 4.684 26.945 1.00 94.00 95 TYR A O 1
ATOM 740 N N . LEU A 1 96 ? -18.797 4.497 25.833 1.00 96.19 96 LEU A N 1
ATOM 741 C CA . LEU A 1 96 ? -18.019 3.966 26.954 1.00 96.19 96 LEU A CA 1
ATOM 742 C C . LEU A 1 96 ? -17.997 4.955 28.128 1.00 96.19 96 LEU A C 1
ATOM 744 O O . LEU A 1 96 ? -18.276 4.576 29.266 1.00 96.19 96 LEU A O 1
ATOM 748 N N . MET A 1 97 ? -17.794 6.242 27.856 1.00 96.25 97 MET A N 1
ATOM 749 C CA . MET A 1 97 ? -17.857 7.283 28.883 1.00 96.25 97 MET A CA 1
ATOM 750 C C . MET A 1 97 ? -19.259 7.396 29.502 1.00 96.25 97 MET A C 1
ATOM 752 O O . MET A 1 97 ? -19.408 7.401 30.725 1.00 96.25 97 MET A O 1
ATOM 756 N N . LYS A 1 98 ? -20.316 7.446 28.680 1.00 96.62 98 LYS A N 1
ATOM 757 C CA . LYS A 1 98 ? -21.694 7.674 29.147 1.00 96.62 98 LYS A CA 1
ATOM 758 C C . LYS A 1 98 ? -22.285 6.475 29.890 1.00 96.62 98 LYS A C 1
ATOM 760 O O . LYS A 1 98 ? -22.896 6.651 30.944 1.00 96.62 98 LYS A O 1
ATOM 765 N N . HIS A 1 99 ? -22.134 5.274 29.339 1.00 97.25 99 HIS A N 1
ATOM 766 C CA . HIS A 1 99 ? -22.823 4.069 29.810 1.00 97.25 99 HIS A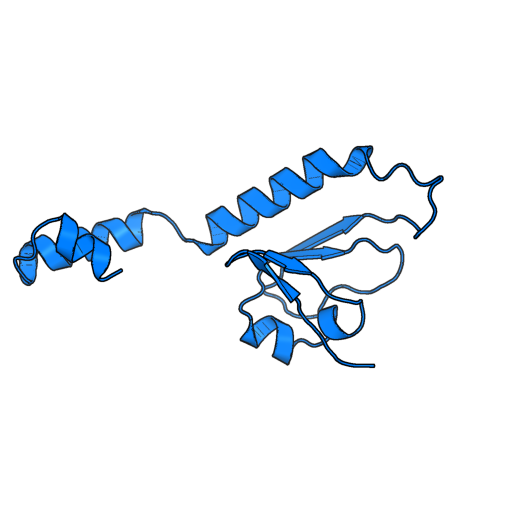 CA 1
ATOM 767 C C . HIS A 1 99 ? -21.931 3.127 30.619 1.00 97.25 99 HIS A C 1
ATOM 769 O O . HIS A 1 99 ? -22.456 2.361 31.423 1.00 97.25 99 HIS A O 1
ATOM 775 N N . ARG A 1 100 ? -20.603 3.183 30.443 1.00 94.75 100 ARG A N 1
ATOM 776 C CA . ARG A 1 100 ? -19.641 2.395 31.237 1.00 94.75 100 ARG A CA 1
ATOM 777 C C . ARG A 1 100 ? -18.883 3.225 32.271 1.00 94.75 100 ARG A C 1
ATOM 779 O O . ARG A 1 100 ? -18.135 2.646 33.046 1.00 94.75 100 ARG A O 1
ATOM 786 N N . LYS A 1 101 ? -19.119 4.546 32.324 1.00 95.19 101 LYS A N 1
ATOM 787 C CA . LYS A 1 101 ? -18.509 5.482 33.291 1.00 95.19 101 LYS A CA 1
ATOM 788 C C . LYS A 1 101 ? -16.975 5.486 33.242 1.00 95.19 101 LYS A C 1
ATOM 790 O O . LYS A 1 101 ? -16.338 5.859 34.222 1.00 95.19 101 LYS A O 1
ATOM 795 N N . LEU A 1 102 ? -16.391 5.092 32.108 1.00 96.12 102 LEU A N 1
ATOM 796 C CA . LEU A 1 102 ? -14.947 5.153 31.918 1.00 96.12 102 LEU A CA 1
ATOM 797 C C . LEU A 1 102 ? -14.508 6.615 31.743 1.00 96.12 102 LEU A C 1
ATOM 799 O O . LEU A 1 102 ? -15.184 7.370 31.034 1.00 96.12 102 LEU A O 1
ATOM 803 N N . PRO A 1 103 ? -13.393 7.045 32.357 1.00 94.12 103 PRO A N 1
ATOM 804 C CA . PRO A 1 103 ? -12.780 8.319 32.008 1.00 94.12 103 PRO A CA 1
ATOM 805 C C . PRO A 1 103 ? -12.283 8.276 30.554 1.00 94.12 103 PRO A C 1
ATOM 807 O O . PRO A 1 103 ? -12.041 7.207 29.998 1.00 94.12 103 PRO A O 1
ATOM 810 N N . LEU A 1 104 ? -12.127 9.449 29.927 1.00 92.62 104 LEU A N 1
ATOM 811 C CA . LEU A 1 104 ? -11.786 9.563 28.500 1.00 92.62 104 LEU A CA 1
ATOM 812 C C . LEU A 1 104 ? -10.546 8.745 28.113 1.00 92.62 104 LEU A C 1
ATOM 814 O O . LEU A 1 104 ? -10.547 8.104 27.068 1.00 92.62 104 LEU A O 1
ATOM 818 N N . LYS A 1 105 ? -9.511 8.764 28.961 1.00 92.25 105 LYS A N 1
ATOM 819 C CA . LYS A 1 105 ? -8.267 8.024 28.732 1.00 92.25 105 LYS A CA 1
ATOM 820 C C . LYS A 1 105 ? -8.534 6.520 28.620 1.00 92.25 105 LYS A C 1
ATOM 822 O O . LYS A 1 105 ? -8.223 5.929 27.594 1.00 92.25 105 LYS A O 1
ATOM 827 N N . ASP A 1 106 ? -9.190 5.942 29.620 1.00 92.75 106 ASP A N 1
ATOM 828 C CA . ASP A 1 106 ? -9.482 4.507 29.663 1.00 92.75 106 ASP A CA 1
ATOM 829 C C . ASP A 1 106 ? -10.463 4.101 28.553 1.00 92.75 106 ASP A C 1
ATOM 831 O O . ASP A 1 106 ? -10.330 3.040 27.956 1.00 92.75 106 ASP A O 1
ATOM 835 N N . ALA A 1 107 ? -11.437 4.957 28.227 1.00 90.62 107 ALA A N 1
ATOM 836 C CA . ALA A 1 107 ? -12.356 4.720 27.116 1.00 90.62 107 ALA A CA 1
ATOM 837 C C . ALA A 1 107 ? -11.642 4.708 25.753 1.00 90.62 107 ALA A C 1
ATOM 839 O O . ALA A 1 107 ? -12.058 3.976 24.860 1.00 90.62 107 ALA A O 1
ATOM 840 N N . PHE A 1 108 ? -10.592 5.516 25.591 1.00 84.31 108 PHE A N 1
ATOM 841 C CA . PHE A 1 108 ? -9.783 5.562 24.376 1.00 84.31 108 PHE A CA 1
ATOM 842 C C . PHE A 1 108 ? -8.820 4.372 24.273 1.00 84.31 108 PHE A C 1
ATOM 844 O O . PHE A 1 108 ? -8.620 3.867 23.180 1.00 84.31 108 PHE A O 1
ATOM 851 N N . GLU A 1 109 ? -8.271 3.888 25.390 1.00 86.50 109 GLU A N 1
ATOM 852 C CA . GLU A 1 109 ? -7.373 2.718 25.423 1.00 86.50 109 GLU A CA 1
ATOM 853 C C . GLU A 1 109 ? -8.084 1.378 25.146 1.00 86.50 109 GLU A C 1
ATOM 855 O O . GLU A 1 109 ? -7.428 0.380 24.854 1.00 86.50 109 GLU A O 1
ATOM 860 N N . VAL A 1 110 ? -9.418 1.338 25.236 1.00 79.44 110 VAL A N 1
ATOM 861 C CA . VAL A 1 110 ? -10.238 0.151 24.916 1.00 79.44 110 VAL A CA 1
ATOM 862 C C . VAL A 1 110 ? -10.448 -0.031 23.402 1.00 79.44 110 VAL A C 1
ATOM 864 O O . VAL A 1 110 ? -10.848 -1.117 22.977 1.00 79.44 110 VAL A O 1
ATOM 867 N N . LEU A 1 111 ? -10.215 1.015 22.603 1.00 72.75 111 LEU A N 1
ATOM 868 C CA . LEU A 1 111 ? -10.388 1.027 21.145 1.00 72.75 111 LEU A CA 1
ATOM 869 C C . LEU A 1 111 ? -9.087 0.685 20.415 1.00 72.75 111 LEU A C 1
ATOM 871 O O . LEU A 1 111 ? -9.191 -0.043 19.402 1.00 72.75 111 LEU A O 1
#

InterPro domains:
  IPR020420 Atypical dual specificity phosphatase, subfamily B [PR01910] (7-23)
  IPR020420 Atypical dual specificity phosphatase, subfamily B [PR01910] (26-40)
  IPR020420 Atypical dual specificity phosphatase, subfamily B [PR01910] (51-60)
  IPR020420 Atypical dual specificity phosphatase, subfamily B [PR01910] (67-81)
  IPR029021 Protein-tyrosine phosphatase-like [G3DSA:3.90.190.10] (2-111)
  IPR029021 Protein-tyrosine phosphatase-like [SSF52799] (2-109)
  IPR052103 Dual Specificity Protein Phosphatases [PTHR45961] (4-111)